Protein AF-A0AAU4R5B1-F1 (afdb_monomer_lite)

Secondary structure (DSSP, 8-state):
-PPPPEEEEE-TTS-EEEEE---GGGTSS-PPPTTT----SS-TT-EEEEETTEEEEEEEEEEEE----S-GGG-SS---EEEEEEEETTS-HHHHHHHHHHHHHHTT---SEEE--TTS--HHHHHHHHHHH-PEEE---PPP-SHHHHTT-S--------------PPPPP-

Sequence (174 aa):
MLLQNYTRTAARGGREVVARRTKTEEGGNGLPSGHLRIASAYDPDTRWSGKRDTFWNGFKLHVSESCTEAPEKERTAPNLITNVATTASTVPDTKALDGIHQQMQRRGLLPGEHYLDSGYPSADLIVKSRHAYGIALITPVLLDQSRQARESAGFKPTRSPSTGSTSRSPAPGV

Foldseek 3Di:
DWDWDWDWDQDDPRDIDIGTADDVVVVGPHDPDQCCDQTDPVDSLWTWDDDVPDTDTGKDKDWFWDDDPDDPVPDPDDIGTQDIDIGHNPDFQLRCVVVRLVVCVVVVNHDLEGEDEQRHDDPVCQVCCCVVRVYHYHYDDDDDPDPCVVVVPDDDDDDDDPPPDDDDDDDDDD

pLDDT: mean 81.68, std 19.57, range [32.34, 98.06]

Structure (mmCIF, N/CA/C/O backbone):
data_AF-A0AAU4R5B1-F1
#
_entry.id   AF-A0AAU4R5B1-F1
#
loop_
_atom_site.group_PDB
_atom_site.id
_atom_site.type_symbol
_atom_site.label_atom_id
_atom_site.label_alt_id
_atom_site.label_comp_id
_atom_site.label_asym_id
_atom_site.label_entity_id
_atom_site.label_seq_id
_atom_site.pdbx_PDB_ins_code
_atom_site.Cartn_x
_atom_site.Cartn_y
_atom_site.Cartn_z
_atom_site.occupancy
_atom_site.B_iso_or_equiv
_atom_site.auth_seq_id
_atom_site.auth_comp_id
_atom_site.auth_asym_id
_atom_site.auth_atom_id
_atom_site.pdbx_PDB_model_num
ATOM 1 N N . MET A 1 1 ? 24.045 -4.166 -4.163 1.00 53.91 1 MET A N 1
ATOM 2 C CA . MET A 1 1 ? 24.529 -3.670 -5.473 1.00 53.91 1 MET A CA 1
ATOM 3 C C . MET A 1 1 ? 23.322 -3.481 -6.384 1.00 53.91 1 MET A C 1
ATOM 5 O O . MET A 1 1 ? 22.550 -4.424 -6.490 1.00 53.91 1 MET A O 1
ATOM 9 N N . LEU A 1 2 ? 23.106 -2.296 -6.972 1.00 70.00 2 LEU A N 1
ATOM 10 C CA . LEU A 1 2 ? 22.025 -2.103 -7.955 1.00 70.00 2 LEU A CA 1
ATOM 11 C C . LEU A 1 2 ? 22.445 -2.639 -9.327 1.00 70.00 2 LEU A C 1
ATOM 13 O O . LEU A 1 2 ? 23.602 -2.495 -9.725 1.00 70.00 2 LEU A O 1
ATOM 17 N N . LEU A 1 3 ? 21.488 -3.207 -10.060 1.00 85.38 3 LEU A N 1
ATOM 18 C CA . LEU A 1 3 ? 21.692 -3.656 -11.436 1.00 85.38 3 LEU A CA 1
ATOM 19 C C . LEU A 1 3 ? 21.966 -2.490 -12.396 1.00 85.38 3 LEU A C 1
ATOM 21 O O . LEU A 1 3 ? 21.301 -1.449 -12.371 1.00 85.38 3 LEU A O 1
ATOM 25 N N . GLN A 1 4 ? 22.920 -2.700 -13.302 1.00 87.81 4 GLN A N 1
ATOM 26 C CA . GLN A 1 4 ? 23.154 -1.816 -14.440 1.00 87.81 4 GLN A CA 1
ATOM 27 C C . GLN A 1 4 ? 22.231 -2.215 -15.594 1.00 87.81 4 GLN A C 1
ATOM 29 O O . GLN A 1 4 ? 22.088 -3.392 -15.912 1.00 87.81 4 GLN A O 1
ATOM 34 N N . ASN A 1 5 ? 21.589 -1.229 -16.217 1.00 87.81 5 ASN A N 1
ATOM 35 C CA . ASN A 1 5 ? 20.667 -1.457 -17.326 1.00 87.81 5 ASN A CA 1
ATOM 36 C C . ASN A 1 5 ? 21.405 -1.251 -18.652 1.00 87.81 5 ASN A C 1
ATOM 38 O O . ASN A 1 5 ? 22.162 -0.292 -18.784 1.00 87.81 5 ASN A O 1
ATOM 42 N N . TYR A 1 6 ? 21.157 -2.115 -19.634 1.00 89.00 6 TYR A N 1
ATOM 43 C CA . TYR A 1 6 ? 21.780 -2.062 -20.959 1.00 89.00 6 TYR A CA 1
ATOM 44 C C . TYR A 1 6 ? 20.713 -2.082 -22.058 1.00 89.00 6 TYR A C 1
ATOM 46 O O . TYR A 1 6 ? 19.622 -2.617 -21.868 1.00 89.00 6 TYR A O 1
ATOM 54 N N . THR A 1 7 ? 21.016 -1.489 -23.210 1.00 87.69 7 THR A N 1
ATOM 55 C CA . THR A 1 7 ? 20.279 -1.707 -24.463 1.00 87.69 7 THR A CA 1
ATOM 56 C C . THR A 1 7 ? 21.102 -2.578 -25.393 1.00 87.69 7 THR A C 1
ATOM 58 O O . THR A 1 7 ? 22.314 -2.391 -25.493 1.00 87.69 7 THR A O 1
ATOM 61 N N . ARG A 1 8 ? 20.427 -3.479 -26.105 1.00 89.06 8 ARG A N 1
ATOM 62 C CA . ARG A 1 8 ? 21.004 -4.324 -27.149 1.00 89.06 8 ARG A CA 1
ATOM 63 C C . ARG A 1 8 ? 20.342 -3.958 -28.473 1.00 89.06 8 ARG A C 1
ATOM 65 O O . ARG A 1 8 ? 19.132 -4.124 -28.606 1.00 89.06 8 ARG A O 1
ATOM 72 N N . THR A 1 9 ? 21.118 -3.450 -29.424 1.00 87.25 9 THR A N 1
ATOM 73 C CA . THR A 1 9 ? 20.620 -3.040 -30.745 1.00 87.25 9 THR A CA 1
ATOM 74 C C . THR A 1 9 ? 21.354 -3.820 -31.828 1.00 87.25 9 THR A C 1
ATOM 76 O O . THR A 1 9 ? 22.583 -3.860 -31.834 1.00 87.25 9 THR A O 1
ATOM 79 N N . ALA A 1 10 ? 20.614 -4.425 -32.756 1.00 87.56 10 ALA A N 1
ATOM 80 C CA . ALA A 1 10 ? 21.188 -5.061 -33.938 1.00 87.56 10 ALA A CA 1
ATOM 81 C C . ALA A 1 10 ? 21.290 -4.035 -35.077 1.00 87.56 10 ALA A C 1
ATOM 83 O O . ALA A 1 10 ? 20.280 -3.490 -35.523 1.00 87.56 10 ALA A O 1
ATOM 84 N N . ALA A 1 11 ? 22.506 -3.746 -35.539 1.00 79.50 11 ALA A N 1
ATOM 85 C CA . ALA A 1 11 ? 22.732 -2.887 -36.695 1.00 79.50 11 ALA A CA 1
ATOM 86 C C . ALA A 1 11 ? 22.400 -3.624 -38.006 1.00 79.50 11 ALA A C 1
ATOM 88 O O . ALA A 1 11 ? 22.474 -4.855 -38.085 1.00 79.50 11 ALA A O 1
ATOM 89 N N . ARG A 1 12 ? 22.082 -2.866 -39.067 1.00 72.62 12 ARG A N 1
ATOM 90 C CA . ARG A 1 12 ? 21.946 -3.408 -40.430 1.00 72.62 12 ARG A CA 1
ATOM 91 C C . ARG A 1 12 ? 23.276 -4.072 -40.815 1.00 72.62 12 ARG A C 1
ATOM 93 O O . ARG A 1 12 ? 24.284 -3.384 -40.928 1.00 72.62 12 ARG A O 1
ATOM 100 N N . GLY A 1 13 ? 23.280 -5.400 -40.934 1.00 80.50 13 GLY A N 1
ATOM 101 C CA . GLY A 1 13 ? 24.488 -6.216 -41.134 1.00 80.50 13 GLY A CA 1
ATOM 102 C C . GLY A 1 13 ? 24.780 -7.230 -40.018 1.00 80.50 13 GLY A C 1
ATOM 103 O O . GLY A 1 13 ? 25.781 -7.927 -40.092 1.00 80.50 13 GLY A O 1
ATOM 104 N N . GLY A 1 14 ? 23.934 -7.325 -38.984 1.00 81.75 14 GLY A N 1
ATOM 105 C CA . GLY A 1 14 ? 24.045 -8.360 -37.944 1.00 81.75 14 GLY A CA 1
ATOM 106 C C . GLY A 1 14 ? 25.021 -8.032 -36.811 1.00 81.75 14 GLY A C 1
ATOM 107 O O . GLY A 1 14 ? 25.147 -8.812 -35.871 1.00 81.75 14 GLY A O 1
ATOM 108 N N . ARG A 1 15 ? 25.679 -6.864 -36.848 1.00 83.94 15 ARG A N 1
ATOM 109 C CA . ARG A 1 15 ? 26.522 -6.395 -35.742 1.00 83.94 15 ARG A CA 1
ATOM 110 C C . ARG A 1 15 ? 25.656 -6.008 -34.550 1.00 83.94 15 ARG A C 1
ATOM 112 O O . ARG A 1 15 ? 24.838 -5.092 -34.635 1.00 83.94 15 ARG A O 1
ATOM 119 N N . GLU A 1 16 ? 25.882 -6.672 -33.431 1.00 88.81 16 GLU A N 1
ATOM 120 C CA . GLU A 1 16 ? 25.247 -6.350 -32.164 1.00 88.81 16 GLU A CA 1
ATOM 121 C C . GLU A 1 16 ? 26.012 -5.239 -31.435 1.00 88.81 16 GLU A C 1
ATOM 123 O O . GLU A 1 16 ? 27.239 -5.273 -31.335 1.00 88.81 16 GLU A O 1
ATOM 128 N N . VAL A 1 17 ? 25.285 -4.250 -30.918 1.00 87.00 17 VAL A N 1
ATOM 129 C CA . VAL A 1 17 ? 25.829 -3.195 -30.060 1.00 87.00 17 VAL A CA 1
ATOM 130 C C . VAL A 1 17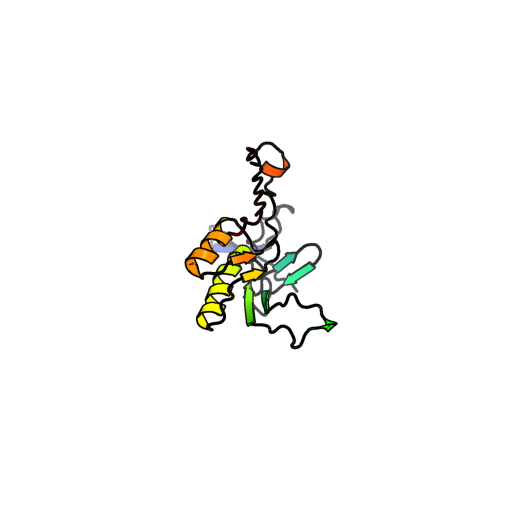 ? 25.136 -3.264 -28.705 1.00 87.00 17 VAL A C 1
ATOM 132 O O . VAL A 1 17 ? 23.921 -3.076 -28.610 1.00 87.00 17 VAL A O 1
ATOM 135 N N . VAL A 1 18 ? 25.921 -3.512 -27.656 1.00 89.94 18 VAL A N 1
ATOM 136 C CA . VAL A 1 18 ? 25.483 -3.469 -26.258 1.00 89.94 18 VAL A CA 1
ATOM 137 C C . VAL A 1 18 ? 25.991 -2.170 -25.645 1.00 89.94 18 VAL A C 1
ATOM 139 O O . VAL A 1 18 ? 27.193 -1.924 -25.607 1.00 89.94 18 VAL A O 1
ATOM 142 N N . ALA A 1 19 ? 25.076 -1.328 -25.173 1.00 88.00 19 ALA A N 1
ATOM 143 C CA . ALA A 1 19 ? 25.406 -0.037 -24.576 1.00 88.00 19 ALA A CA 1
ATOM 144 C C . ALA A 1 19 ? 24.747 0.104 -23.205 1.00 88.00 19 ALA A C 1
ATOM 146 O O . ALA A 1 19 ? 23.573 -0.235 -23.029 1.00 88.00 19 ALA A O 1
ATOM 147 N N . ARG A 1 20 ? 25.504 0.606 -22.224 1.00 89.94 20 ARG A N 1
ATOM 148 C CA . ARG A 1 20 ? 24.973 0.904 -20.890 1.00 89.94 20 ARG A CA 1
ATOM 149 C C . ARG A 1 20 ? 23.990 2.068 -20.981 1.00 89.94 20 ARG A C 1
ATOM 151 O O . ARG A 1 20 ? 24.269 3.070 -21.631 1.00 89.94 20 ARG A O 1
ATOM 158 N N . ARG A 1 21 ? 22.861 1.944 -20.286 1.00 89.50 21 ARG A N 1
ATOM 159 C CA . ARG A 1 21 ? 21.885 3.020 -20.116 1.00 89.50 21 ARG A CA 1
ATOM 160 C C . ARG A 1 21 ? 22.290 3.925 -18.959 1.00 89.50 21 ARG A C 1
ATOM 162 O O . ARG A 1 21 ? 22.611 3.439 -17.871 1.00 89.50 21 ARG A O 1
ATOM 169 N N . THR A 1 22 ? 22.215 5.229 -19.179 1.00 88.31 22 THR A N 1
ATOM 170 C CA . THR A 1 22 ? 22.422 6.276 -18.166 1.00 88.31 22 THR A CA 1
ATOM 171 C C . THR A 1 22 ? 21.226 7.222 -18.150 1.00 88.31 22 THR A C 1
ATOM 173 O O . THR A 1 22 ? 20.332 7.130 -18.999 1.00 88.31 22 THR A O 1
ATOM 176 N N . LYS A 1 23 ? 21.141 8.086 -17.135 1.00 85.19 23 LYS A N 1
ATOM 177 C CA . LYS A 1 23 ? 20.022 9.029 -17.028 1.00 85.19 23 LYS A CA 1
ATOM 178 C C . LYS A 1 23 ? 20.039 10.001 -18.205 1.00 85.19 23 LYS A C 1
ATOM 180 O O . LYS A 1 23 ? 21.102 10.383 -18.684 1.00 85.19 23 LYS A O 1
ATOM 185 N N . THR A 1 24 ? 18.862 10.449 -18.630 1.00 86.62 24 THR A N 1
ATOM 186 C CA . THR A 1 24 ? 18.742 11.456 -19.695 1.00 86.62 24 THR A CA 1
ATOM 187 C C . THR A 1 24 ? 19.435 12.769 -19.314 1.00 86.62 24 THR A C 1
ATOM 189 O O . THR A 1 24 ? 20.060 13.396 -20.158 1.00 86.62 24 THR A O 1
ATOM 192 N N . GLU A 1 25 ? 19.403 13.138 -18.030 1.00 86.69 25 GLU A N 1
ATOM 193 C CA . GLU A 1 25 ? 20.103 14.306 -17.459 1.00 86.69 25 GLU A CA 1
ATOM 194 C C . GLU A 1 25 ? 21.631 14.241 -17.633 1.00 86.69 25 GLU A C 1
ATOM 196 O O . GLU A 1 25 ? 22.292 15.270 -17.696 1.00 86.69 25 GLU A O 1
ATOM 201 N N . GLU A 1 26 ? 22.192 13.035 -17.751 1.00 86.19 26 GLU A N 1
ATOM 202 C CA . GLU A 1 26 ? 23.621 12.782 -17.975 1.00 86.19 26 GLU A CA 1
ATOM 203 C C . GLU A 1 26 ? 23.945 12.629 -19.479 1.00 86.19 26 GLU A C 1
ATOM 205 O O . GLU A 1 26 ? 24.993 12.099 -19.840 1.00 86.19 26 GLU A O 1
ATOM 210 N N . GLY A 1 27 ? 23.026 13.017 -20.375 1.00 83.69 27 GLY A N 1
ATOM 211 C CA . GLY A 1 27 ? 23.156 12.824 -21.827 1.00 83.69 27 GLY A CA 1
ATOM 212 C C . GLY A 1 27 ? 22.915 11.381 -22.294 1.00 83.69 27 GLY A C 1
ATOM 213 O O . GLY A 1 27 ? 23.233 11.032 -23.430 1.00 83.69 27 GLY A O 1
ATOM 214 N N . GLY A 1 28 ? 22.374 10.528 -21.420 1.00 83.75 28 GLY A N 1
ATOM 215 C CA . GLY A 1 28 ? 22.076 9.126 -21.700 1.00 83.75 28 GLY A CA 1
ATOM 216 C C . GLY A 1 28 ? 20.777 8.887 -22.467 1.00 83.75 28 GLY A C 1
ATOM 217 O O . GLY A 1 28 ? 19.933 9.763 -22.630 1.00 83.75 28 GLY A O 1
ATOM 218 N N . ASN A 1 29 ? 20.548 7.631 -22.852 1.00 85.12 29 ASN A N 1
ATOM 219 C CA . ASN A 1 29 ? 19.305 7.166 -23.485 1.00 85.12 29 ASN A CA 1
ATOM 220 C C . ASN A 1 29 ? 18.161 6.877 -22.482 1.00 85.12 29 ASN A C 1
ATOM 222 O O . ASN A 1 29 ? 17.195 6.181 -22.811 1.00 85.12 29 ASN A O 1
ATOM 226 N N . GLY A 1 30 ? 18.276 7.381 -21.251 1.00 88.62 30 GLY A N 1
ATOM 227 C CA . GLY A 1 30 ? 17.301 7.229 -20.175 1.00 88.62 30 GLY A CA 1
ATOM 228 C C . GLY A 1 30 ? 17.294 5.839 -19.535 1.00 88.62 30 GLY A C 1
ATOM 229 O O . GLY A 1 30 ? 17.689 4.841 -20.137 1.00 88.62 30 GLY A O 1
ATOM 230 N N . LEU A 1 31 ? 16.793 5.746 -18.304 1.00 87.56 31 LEU A N 1
ATOM 231 C CA . LEU A 1 31 ? 16.566 4.472 -17.610 1.00 87.56 31 LEU A CA 1
ATOM 232 C C . LEU A 1 31 ? 15.098 4.038 -17.764 1.00 87.56 31 LEU A C 1
ATOM 234 O O . LEU A 1 31 ? 14.234 4.907 -17.891 1.00 87.56 31 LEU A O 1
ATOM 238 N N . PRO A 1 32 ? 14.784 2.726 -17.720 1.00 87.88 32 PRO A N 1
ATOM 239 C CA . PRO A 1 32 ? 13.399 2.273 -17.647 1.00 87.88 32 PRO A CA 1
ATOM 240 C C . PRO A 1 32 ? 12.675 2.894 -16.448 1.00 87.88 32 PRO A C 1
ATOM 242 O O . PRO A 1 32 ? 13.298 3.197 -15.422 1.00 87.88 32 PRO A O 1
ATOM 245 N N . SER A 1 33 ? 11.357 3.054 -16.569 1.00 88.50 33 SER A N 1
ATOM 246 C CA . SER A 1 33 ? 10.514 3.526 -15.471 1.00 88.50 33 SER A CA 1
ATOM 247 C C . SER A 1 33 ? 10.701 2.641 -14.234 1.00 88.50 33 SER A C 1
ATOM 249 O O . SER A 1 33 ? 10.886 1.428 -14.338 1.00 88.50 33 SER A O 1
ATOM 251 N N . GLY A 1 34 ? 10.641 3.239 -13.041 1.00 87.81 34 GLY A N 1
ATOM 252 C CA . GLY A 1 34 ? 10.958 2.533 -11.795 1.00 87.81 34 GLY A CA 1
ATOM 253 C C . GLY A 1 34 ? 10.143 1.254 -11.569 1.00 87.81 34 GLY A C 1
ATOM 254 O O . GLY A 1 34 ? 10.673 0.304 -11.011 1.00 87.81 34 GLY A O 1
ATOM 255 N N . HIS A 1 35 ? 8.894 1.196 -12.047 1.00 87.75 35 HIS A N 1
ATOM 256 C CA . HIS A 1 35 ? 8.028 0.019 -11.910 1.00 87.75 35 HIS A CA 1
ATOM 257 C C . HIS A 1 35 ? 8.392 -1.140 -12.858 1.00 87.75 35 HIS A C 1
ATOM 259 O O . HIS A 1 35 ? 8.090 -2.286 -12.533 1.00 87.75 35 HIS A O 1
ATOM 265 N N . LEU A 1 36 ? 9.059 -0.859 -13.984 1.00 88.75 36 LEU A N 1
ATOM 266 C CA . LEU A 1 36 ? 9.555 -1.867 -14.936 1.00 88.75 36 LEU A CA 1
ATOM 267 C C . LEU A 1 36 ? 11.028 -2.220 -14.706 1.00 88.75 36 LEU A C 1
ATOM 269 O O . LEU A 1 36 ? 11.516 -3.237 -15.191 1.00 88.75 36 LEU A O 1
ATOM 273 N N . ARG A 1 37 ? 11.765 -1.355 -14.006 1.00 89.62 37 ARG A N 1
ATOM 274 C CA . ARG A 1 37 ? 13.206 -1.495 -13.836 1.00 89.62 37 ARG A CA 1
ATOM 275 C C . ARG A 1 37 ? 13.533 -2.543 -12.774 1.00 89.62 37 ARG A C 1
ATOM 277 O O . ARG A 1 37 ? 13.379 -2.285 -11.581 1.00 89.62 37 ARG A O 1
ATOM 284 N N . ILE A 1 38 ? 14.075 -3.678 -13.211 1.00 89.75 38 ILE A N 1
ATOM 285 C CA . ILE A 1 38 ? 14.662 -4.682 -12.317 1.00 89.75 38 ILE A CA 1
ATOM 286 C C . ILE A 1 38 ? 15.877 -4.061 -11.616 1.00 89.75 38 ILE A C 1
ATOM 288 O O . ILE A 1 38 ? 16.766 -3.499 -12.261 1.00 89.75 38 ILE A O 1
ATOM 292 N N . ALA A 1 39 ? 15.889 -4.125 -10.285 1.00 88.38 39 ALA A N 1
ATOM 293 C CA . ALA A 1 39 ? 16.887 -3.451 -9.453 1.00 88.38 39 ALA A CA 1
ATOM 294 C C . ALA A 1 39 ? 17.787 -4.414 -8.656 1.00 88.38 39 ALA A C 1
ATOM 296 O O . ALA A 1 39 ? 18.888 -4.014 -8.271 1.00 88.38 39 ALA A O 1
ATOM 297 N N . SER A 1 40 ? 17.366 -5.671 -8.468 1.00 89.69 40 SER A N 1
ATOM 298 C CA . SER A 1 40 ? 18.130 -6.732 -7.800 1.00 89.69 40 SER A CA 1
ATOM 299 C C . SER A 1 40 ? 18.282 -7.957 -8.694 1.00 89.69 40 SER A C 1
ATOM 301 O O . SER A 1 40 ? 17.332 -8.359 -9.357 1.00 89.69 40 SER A O 1
ATOM 303 N N . ALA A 1 41 ? 19.467 -8.571 -8.667 1.00 89.75 41 ALA A N 1
ATOM 304 C CA . ALA A 1 41 ? 19.708 -9.874 -9.289 1.00 89.75 41 ALA A CA 1
ATOM 305 C C . ALA A 1 41 ? 19.108 -11.040 -8.480 1.00 89.75 41 ALA A C 1
ATOM 307 O O . ALA A 1 41 ? 18.897 -12.113 -9.029 1.00 89.75 41 ALA A O 1
ATOM 308 N N . TYR A 1 42 ? 18.868 -10.836 -7.180 1.00 89.81 42 TYR A N 1
ATOM 309 C CA . TYR A 1 42 ? 18.436 -11.890 -6.254 1.00 89.81 42 TYR A CA 1
ATOM 310 C C . TYR A 1 42 ? 16.919 -11.999 -6.135 1.00 89.81 42 TYR A C 1
ATOM 312 O O . TYR A 1 42 ? 16.398 -13.076 -5.881 1.00 89.81 42 TYR A O 1
ATOM 320 N N . ASP A 1 43 ? 16.225 -10.877 -6.307 1.00 91.56 43 ASP A N 1
ATOM 321 C CA . ASP A 1 43 ? 14.770 -10.814 -6.252 1.00 91.56 43 ASP A CA 1
ATOM 322 C C . ASP A 1 43 ? 14.286 -9.872 -7.367 1.00 91.56 43 ASP A C 1
ATOM 324 O O . ASP A 1 43 ? 14.354 -8.639 -7.215 1.00 91.56 43 ASP A O 1
ATOM 328 N N . PRO A 1 44 ? 13.840 -10.437 -8.507 1.00 90.94 44 PRO A N 1
ATOM 329 C CA . PRO A 1 44 ? 13.427 -9.666 -9.667 1.00 90.94 44 PRO A CA 1
ATOM 330 C C . PRO A 1 44 ? 12.112 -8.912 -9.451 1.00 90.94 44 PRO A C 1
ATOM 332 O O . PRO A 1 44 ? 11.757 -8.113 -10.318 1.00 90.94 44 PRO A O 1
ATOM 335 N N . ASP A 1 45 ? 11.421 -9.091 -8.322 1.00 91.81 45 ASP A N 1
ATOM 336 C CA . ASP A 1 45 ? 10.186 -8.378 -7.981 1.00 91.81 45 ASP A CA 1
ATOM 337 C C . ASP A 1 45 ? 10.446 -7.117 -7.145 1.00 91.81 45 ASP A C 1
ATOM 339 O O . ASP A 1 45 ? 9.626 -6.194 -7.137 1.00 91.81 45 ASP A O 1
ATOM 343 N N . THR A 1 46 ? 11.630 -6.992 -6.531 1.00 93.38 46 THR A N 1
ATOM 344 C CA . THR A 1 46 ? 12.018 -5.763 -5.816 1.00 93.38 46 THR A CA 1
ATOM 345 C C . THR A 1 46 ? 12.119 -4.558 -6.745 1.00 93.38 46 THR A C 1
ATOM 347 O O . THR A 1 46 ? 12.620 -4.634 -7.875 1.00 93.38 46 THR A O 1
ATOM 350 N N . ARG A 1 47 ? 11.658 -3.401 -6.265 1.00 92.94 47 ARG A N 1
ATOM 351 C CA . ARG A 1 47 ? 11.766 -2.133 -6.993 1.00 92.94 47 ARG A CA 1
ATOM 352 C C . ARG A 1 47 ? 12.512 -1.103 -6.156 1.00 92.94 47 ARG A C 1
ATOM 354 O O . ARG A 1 47 ? 12.372 -1.052 -4.930 1.00 92.94 47 ARG A O 1
ATOM 361 N N . TRP A 1 48 ? 13.286 -0.259 -6.836 1.00 91.06 48 TRP A N 1
ATOM 362 C CA . TRP A 1 48 ? 13.936 0.891 -6.213 1.00 91.06 48 TRP A CA 1
ATOM 363 C C . TRP A 1 48 ? 12.913 1.997 -5.963 1.00 91.06 48 TRP A C 1
ATOM 365 O O . TRP A 1 48 ? 12.232 2.422 -6.899 1.00 91.06 48 TRP A O 1
ATOM 375 N N . SER A 1 49 ? 12.845 2.488 -4.731 1.00 91.88 49 SER A N 1
ATOM 376 C CA . SER A 1 49 ? 11.965 3.587 -4.342 1.00 91.88 49 SER A CA 1
ATOM 377 C C . SER A 1 49 ? 12.646 4.495 -3.321 1.00 91.88 49 SER A C 1
ATOM 379 O O . SER A 1 49 ? 13.680 4.155 -2.740 1.00 91.88 49 SER A O 1
ATOM 381 N N . GLY A 1 50 ? 12.082 5.685 -3.145 1.00 90.25 50 GLY A N 1
ATOM 382 C CA . GLY A 1 50 ? 12.553 6.671 -2.187 1.00 90.25 50 GLY A C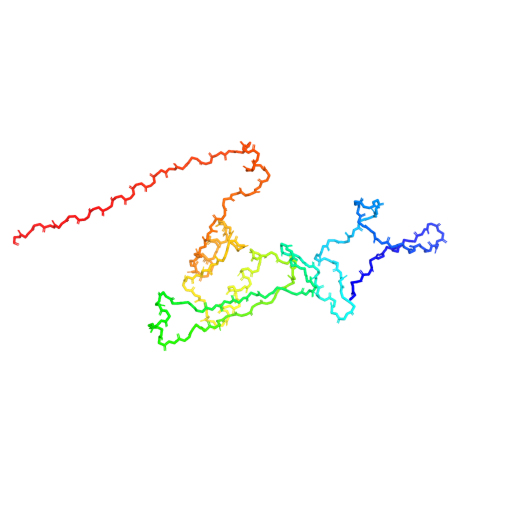A 1
ATOM 383 C C . GLY A 1 50 ? 11.395 7.481 -1.620 1.00 90.25 50 GLY A C 1
ATOM 384 O O . GLY A 1 50 ? 10.406 7.744 -2.305 1.00 90.25 50 GLY A O 1
ATOM 385 N N . LYS A 1 51 ? 11.517 7.874 -0.355 1.00 84.38 51 LYS A N 1
ATOM 386 C CA . LYS A 1 51 ? 10.575 8.733 0.364 1.00 84.38 51 LYS A CA 1
ATOM 387 C C . LYS A 1 51 ? 11.396 9.656 1.254 1.00 84.38 51 LYS A C 1
ATOM 389 O O . LYS A 1 51 ? 12.013 9.194 2.212 1.00 84.38 51 LYS A O 1
ATOM 394 N N . ARG A 1 52 ? 11.377 10.957 0.940 1.00 87.19 52 ARG A N 1
ATOM 395 C CA . ARG A 1 52 ? 12.268 11.956 1.560 1.00 87.19 52 ARG A CA 1
ATOM 396 C C . ARG A 1 52 ? 13.727 11.494 1.407 1.00 87.19 52 ARG A C 1
ATOM 398 O O . ARG A 1 52 ? 14.110 11.135 0.298 1.00 87.19 52 ARG A O 1
ATOM 405 N N . ASP A 1 53 ? 14.479 11.418 2.499 1.00 93.00 53 ASP A N 1
ATOM 406 C CA . ASP A 1 53 ? 15.894 11.021 2.498 1.00 93.00 53 ASP A CA 1
ATOM 407 C C . ASP A 1 53 ? 16.100 9.503 2.638 1.00 93.00 53 ASP A C 1
ATOM 409 O O . ASP A 1 53 ? 17.225 9.016 2.718 1.00 93.00 53 ASP A O 1
ATOM 413 N N . THR A 1 54 ? 15.012 8.729 2.685 1.00 89.44 54 THR A N 1
ATOM 414 C CA . THR A 1 54 ? 15.067 7.268 2.782 1.00 89.44 54 THR A CA 1
ATOM 415 C C . THR A 1 54 ? 14.927 6.642 1.405 1.00 89.44 54 THR A C 1
ATOM 417 O O . THR A 1 54 ? 13.957 6.900 0.694 1.00 89.44 54 THR A O 1
ATOM 420 N N . PHE A 1 55 ? 15.857 5.756 1.059 1.00 90.62 55 PHE A N 1
ATOM 421 C CA . PHE A 1 55 ? 15.853 5.000 -0.189 1.00 90.62 55 PHE A CA 1
ATOM 422 C C . PHE A 1 55 ? 15.950 3.513 0.107 1.00 90.62 55 PHE A C 1
ATOM 424 O O . PHE A 1 55 ? 16.663 3.100 1.020 1.00 90.62 55 PHE A O 1
ATOM 431 N N . TRP A 1 56 ? 15.245 2.702 -0.673 1.00 93.50 56 TRP A N 1
ATOM 432 C CA . TRP A 1 56 ? 15.273 1.258 -0.506 1.00 93.50 56 TRP A CA 1
ATOM 433 C C . TRP A 1 56 ? 15.066 0.538 -1.834 1.00 93.50 56 TRP A C 1
ATOM 435 O O . TRP A 1 56 ? 14.447 1.053 -2.768 1.00 93.50 56 TRP A O 1
ATOM 445 N N . ASN A 1 57 ? 15.579 -0.688 -1.901 1.00 93.12 57 ASN A N 1
ATOM 446 C CA . ASN A 1 57 ? 15.199 -1.647 -2.922 1.00 93.12 57 ASN A CA 1
ATOM 447 C C . ASN A 1 57 ? 14.336 -2.727 -2.277 1.00 93.12 57 ASN A C 1
ATOM 449 O O . ASN A 1 57 ? 14.831 -3.468 -1.432 1.00 93.12 57 ASN A O 1
ATOM 453 N N . GLY A 1 58 ? 13.066 -2.813 -2.650 1.00 94.62 58 GLY A N 1
ATOM 454 C CA . GLY A 1 58 ? 12.170 -3.771 -2.019 1.00 94.62 58 GLY A CA 1
ATOM 455 C C . GLY A 1 58 ? 10.705 -3.498 -2.297 1.00 94.62 58 GLY A C 1
ATOM 456 O O . GLY A 1 58 ? 10.323 -3.124 -3.409 1.00 94.62 58 GLY A O 1
ATOM 457 N N . PHE A 1 59 ? 9.909 -3.674 -1.249 1.00 95.00 59 PHE A N 1
ATOM 458 C CA . PHE A 1 59 ? 8.456 -3.573 -1.249 1.00 95.00 59 PHE A CA 1
ATOM 459 C C . PHE A 1 59 ? 7.989 -2.443 -0.326 1.00 95.00 59 PHE A C 1
ATOM 461 O O . PHE A 1 59 ? 8.789 -1.808 0.366 1.00 95.00 59 PHE A O 1
ATOM 468 N N . LYS A 1 60 ? 6.689 -2.173 -0.337 1.00 94.50 60 LYS A N 1
ATOM 469 C CA . LYS A 1 60 ? 5.997 -1.382 0.678 1.00 94.50 60 LYS A CA 1
ATOM 470 C C . LYS A 1 60 ? 5.112 -2.305 1.498 1.00 94.50 60 LYS A C 1
ATOM 472 O O . LYS A 1 60 ? 4.422 -3.159 0.943 1.00 94.50 60 LYS A O 1
ATOM 477 N N . LEU A 1 61 ? 5.138 -2.101 2.808 1.00 95.19 61 LEU A N 1
ATOM 478 C CA . LEU A 1 61 ? 4.259 -2.770 3.750 1.00 95.19 61 LEU A CA 1
ATOM 479 C C . LEU A 1 61 ? 3.148 -1.804 4.156 1.00 95.19 61 LEU A C 1
ATOM 481 O O . LEU A 1 61 ? 3.426 -0.683 4.576 1.00 95.19 61 LEU A O 1
ATOM 485 N N . HIS A 1 62 ? 1.907 -2.257 4.052 1.00 95.88 62 HIS A N 1
ATOM 486 C CA . HIS A 1 62 ? 0.728 -1.553 4.528 1.00 95.88 62 HIS A CA 1
ATOM 487 C C . HIS A 1 62 ? 0.154 -2.356 5.695 1.00 95.88 62 HIS A C 1
ATOM 489 O O . HIS A 1 62 ? -0.281 -3.496 5.514 1.00 95.88 62 HIS A O 1
ATOM 495 N N . VAL A 1 63 ? 0.200 -1.777 6.892 1.00 96.94 63 VAL A N 1
ATOM 496 C CA . VAL A 1 63 ? -0.303 -2.400 8.120 1.00 96.94 63 VAL A CA 1
ATOM 497 C C . VAL A 1 63 ? -1.579 -1.685 8.528 1.00 96.94 63 VAL A C 1
ATOM 499 O O . VAL A 1 63 ? -1.616 -0.457 8.565 1.00 96.94 63 VAL A O 1
ATOM 502 N N . SER A 1 64 ? -2.609 -2.460 8.842 1.00 96.50 64 SER A N 1
ATOM 503 C CA . SER A 1 64 ? -3.832 -1.959 9.456 1.00 96.50 64 SER A CA 1
ATOM 504 C C . SER A 1 64 ? -4.003 -2.605 10.817 1.00 96.50 64 SER A C 1
ATOM 506 O O . SER A 1 64 ? -3.860 -3.822 10.955 1.00 96.50 64 SER A O 1
ATOM 508 N N . GLU A 1 65 ? -4.335 -1.789 11.807 1.00 96.75 65 GLU A N 1
ATOM 509 C CA . GLU A 1 65 ? -4.594 -2.216 13.174 1.00 96.75 65 GLU A CA 1
ATOM 510 C C . GLU A 1 65 ? -5.935 -1.679 13.669 1.00 96.75 65 GLU A C 1
ATOM 512 O O . GLU A 1 65 ? -6.465 -0.704 13.135 1.00 96.75 65 GLU A O 1
ATOM 517 N N . SER A 1 66 ? -6.497 -2.319 14.691 1.00 94.56 66 SER A N 1
ATOM 518 C CA . SER A 1 66 ? -7.563 -1.709 15.479 1.00 94.56 66 SER A CA 1
ATOM 519 C C . SER A 1 66 ? -7.017 -0.488 16.214 1.00 94.56 66 SER A C 1
ATOM 521 O O . SER A 1 66 ? -5.875 -0.505 16.664 1.00 94.56 66 SER A O 1
ATOM 523 N N . CYS A 1 67 ? -7.846 0.523 16.437 1.00 91.38 67 CYS A N 1
ATOM 524 C CA . CYS A 1 67 ? -7.514 1.656 17.292 1.00 91.38 67 CYS A CA 1
ATOM 525 C C . CYS A 1 67 ? -8.589 1.852 18.364 1.00 91.38 67 CYS A C 1
ATOM 527 O O . CYS A 1 67 ? -9.733 1.436 18.199 1.00 91.38 67 CYS A O 1
ATOM 529 N N . THR A 1 68 ? -8.207 2.485 19.468 1.00 88.62 68 THR A N 1
ATOM 530 C CA . THR A 1 68 ? -9.120 2.901 20.536 1.00 88.62 68 THR A CA 1
ATOM 531 C C . THR A 1 68 ? -8.830 4.347 20.895 1.00 88.62 68 THR A C 1
ATOM 533 O O . THR A 1 68 ? -7.668 4.761 20.881 1.00 88.62 68 THR A O 1
ATOM 536 N N . GLU A 1 69 ? -9.885 5.091 21.212 1.00 86.62 69 GLU A N 1
ATOM 537 C CA . GLU A 1 69 ? -9.804 6.466 21.706 1.00 86.62 69 GLU A CA 1
ATOM 538 C C . GLU A 1 69 ? -9.398 6.528 23.187 1.00 86.62 69 GLU A C 1
ATOM 540 O O . GLU A 1 69 ? -9.026 7.593 23.679 1.00 86.62 69 GLU A O 1
ATOM 545 N N . ALA A 1 70 ? -9.440 5.395 23.902 1.00 87.94 70 ALA A N 1
ATOM 546 C CA . ALA A 1 70 ? -9.077 5.334 25.312 1.00 87.94 70 ALA A CA 1
ATOM 547 C C . ALA A 1 70 ? -7.598 5.722 25.525 1.00 87.94 70 ALA A C 1
ATOM 549 O O . ALA A 1 70 ? -6.721 5.196 24.821 1.00 87.94 70 ALA A O 1
ATOM 550 N N . PRO A 1 71 ? -7.296 6.581 26.520 1.00 89.94 71 PRO A N 1
ATOM 551 C CA . PRO A 1 71 ? -5.927 6.880 26.919 1.00 89.94 71 PRO A CA 1
ATOM 552 C C . PRO A 1 71 ? -5.149 5.607 27.257 1.00 89.94 71 PRO A C 1
ATOM 554 O O . PRO A 1 71 ? -5.711 4.646 27.775 1.00 89.94 71 PRO A O 1
ATOM 557 N N . GLU A 1 72 ? -3.832 5.612 27.039 1.00 87.88 72 GLU A N 1
ATOM 558 C CA . GLU A 1 72 ? -2.983 4.426 27.232 1.00 87.88 72 GLU A CA 1
ATOM 559 C C . GLU A 1 72 ? -3.136 3.782 28.619 1.00 87.88 72 GLU A C 1
ATOM 561 O O . GLU A 1 72 ? -3.202 2.562 28.730 1.00 87.88 72 GLU A O 1
ATOM 566 N N . LYS A 1 73 ? -3.281 4.603 29.666 1.00 90.69 73 LYS A N 1
ATOM 567 C CA . LYS A 1 73 ? -3.460 4.153 31.056 1.00 90.69 73 LYS A CA 1
ATOM 568 C C . LYS A 1 73 ? -4.787 3.431 31.316 1.00 90.69 73 LYS A C 1
ATOM 570 O O . LYS A 1 73 ? -4.893 2.713 32.303 1.00 90.69 73 LYS A O 1
ATOM 575 N N . GLU A 1 74 ? -5.785 3.643 30.464 1.00 91.94 74 GLU A N 1
ATOM 576 C CA . GLU A 1 74 ? -7.141 3.093 30.586 1.00 91.94 74 GLU A CA 1
ATOM 577 C C . GLU A 1 74 ? -7.387 1.947 29.594 1.00 91.94 74 GLU A C 1
ATOM 579 O O . GLU A 1 74 ? -8.466 1.352 29.565 1.00 91.94 74 GLU A O 1
ATOM 584 N N . ARG A 1 75 ? -6.388 1.608 28.769 1.00 88.81 75 ARG A N 1
ATOM 585 C CA . ARG A 1 75 ? -6.494 0.510 27.812 1.00 88.81 75 ARG A CA 1
ATOM 586 C C . ARG A 1 75 ? -6.573 -0.829 28.535 1.00 88.81 75 ARG A C 1
ATOM 588 O O . ARG A 1 75 ? -5.657 -1.232 29.244 1.00 88.81 75 ARG A O 1
ATOM 595 N N . THR A 1 76 ? -7.649 -1.560 28.270 1.00 89.94 76 THR A N 1
ATOM 596 C CA . THR A 1 76 ? -7.867 -2.923 28.775 1.00 89.94 76 THR A CA 1
ATOM 597 C C . THR A 1 76 ? -7.304 -4.005 27.850 1.00 89.94 76 THR A C 1
ATOM 599 O O . THR A 1 76 ? -7.200 -5.160 28.254 1.00 89.94 76 THR A O 1
ATOM 602 N N . ALA A 1 77 ? -6.921 -3.645 26.619 1.00 89.50 77 ALA A N 1
ATOM 603 C CA . ALA A 1 77 ? -6.335 -4.540 25.625 1.00 89.50 77 ALA A CA 1
ATOM 604 C C . ALA A 1 77 ? -5.404 -3.776 24.658 1.00 89.50 77 ALA A C 1
ATOM 606 O O . ALA A 1 77 ? -5.580 -2.567 24.463 1.00 89.50 77 ALA A O 1
ATOM 607 N N . PRO A 1 78 ? -4.420 -4.454 24.036 1.00 90.50 78 PRO A N 1
ATOM 608 C CA . PRO A 1 78 ? -3.597 -3.859 22.987 1.00 90.50 78 PRO A CA 1
ATOM 609 C C . PRO A 1 78 ? -4.384 -3.669 21.682 1.00 90.50 78 PRO A C 1
ATOM 611 O O . PRO A 1 78 ? -5.376 -4.352 21.425 1.00 90.50 78 PRO A O 1
ATOM 614 N N . ASN A 1 79 ? -3.880 -2.787 20.814 1.00 92.38 79 ASN A N 1
ATOM 615 C CA . ASN A 1 79 ? -4.299 -2.752 19.415 1.00 92.38 79 ASN A CA 1
ATOM 616 C C . ASN A 1 79 ? -3.895 -4.065 18.721 1.00 92.38 79 ASN A C 1
ATOM 618 O O . ASN A 1 79 ? -2.807 -4.594 18.956 1.00 92.38 79 ASN A O 1
ATOM 622 N N . LEU A 1 80 ? -4.757 -4.581 17.847 1.00 94.56 80 LEU A N 1
ATOM 623 C CA . LEU A 1 80 ? -4.511 -5.791 17.071 1.00 94.56 80 LEU A CA 1
ATOM 624 C C . LEU A 1 80 ? -4.269 -5.438 15.610 1.00 94.56 80 LEU A C 1
ATOM 626 O O . LEU A 1 80 ? -5.080 -4.747 14.999 1.00 94.56 80 LEU A O 1
ATOM 630 N N . ILE A 1 81 ? -3.203 -5.980 15.021 1.00 96.81 81 ILE A N 1
ATOM 631 C CA . ILE A 1 81 ? -2.991 -5.911 13.572 1.00 96.81 81 ILE A CA 1
ATOM 632 C C . ILE A 1 81 ? -4.059 -6.770 12.891 1.00 96.81 81 ILE A C 1
ATOM 634 O O . ILE A 1 81 ? -4.068 -7.996 13.005 1.00 96.81 81 ILE A O 1
ATOM 638 N N . THR A 1 82 ? -4.960 -6.123 12.161 1.00 96.69 82 THR A N 1
ATOM 639 C CA . THR A 1 82 ? -6.059 -6.782 11.455 1.00 96.69 82 THR A CA 1
ATOM 640 C C . THR A 1 82 ? -5.668 -7.152 10.034 1.00 96.69 82 THR A C 1
ATOM 642 O O . THR A 1 82 ? -6.168 -8.150 9.515 1.00 96.69 82 THR A O 1
ATOM 645 N N . ASN A 1 83 ? -4.742 -6.422 9.401 1.00 97.88 83 ASN A N 1
ATOM 646 C CA . ASN A 1 83 ? -4.277 -6.725 8.050 1.00 97.88 83 ASN A CA 1
ATOM 647 C C . ASN A 1 83 ? -2.821 -6.327 7.800 1.00 97.88 83 ASN A C 1
ATOM 649 O O . ASN A 1 83 ? -2.344 -5.306 8.286 1.00 97.88 83 ASN A O 1
ATOM 653 N N . VAL A 1 84 ? -2.157 -7.118 6.957 1.00 97.56 84 VAL A N 1
ATOM 654 C CA . VAL A 1 84 ? -0.838 -6.820 6.405 1.00 97.56 84 VAL A CA 1
ATOM 655 C C . VAL A 1 84 ? -0.901 -7.057 4.900 1.00 97.56 84 VAL A C 1
ATOM 657 O O . VAL A 1 84 ? -1.215 -8.166 4.457 1.00 97.56 84 VAL A O 1
ATOM 660 N N . ALA A 1 85 ? -0.620 -6.014 4.121 1.00 96.94 85 ALA A N 1
ATOM 661 C CA . ALA A 1 85 ? -0.541 -6.083 2.668 1.00 96.94 85 ALA A CA 1
ATOM 662 C C . ALA A 1 85 ? 0.837 -5.627 2.187 1.00 96.94 85 ALA A C 1
ATOM 664 O O . ALA A 1 85 ? 1.352 -4.599 2.628 1.00 96.94 85 ALA A O 1
ATOM 665 N N . THR A 1 86 ? 1.410 -6.368 1.244 1.00 96.31 86 THR A N 1
ATOM 666 C CA . THR A 1 86 ? 2.708 -6.054 0.641 1.00 96.31 86 THR A CA 1
ATOM 667 C C . THR A 1 86 ? 2.503 -5.677 -0.819 1.00 96.31 86 THR A C 1
ATOM 669 O O . THR A 1 86 ? 1.844 -6.402 -1.561 1.00 96.31 86 THR A O 1
ATOM 672 N N . THR A 1 87 ? 3.067 -4.549 -1.244 1.00 95.69 87 THR A N 1
ATOM 673 C CA . THR A 1 87 ? 3.013 -4.081 -2.636 1.00 95.69 87 THR A CA 1
ATOM 674 C C . THR A 1 87 ? 4.415 -3.788 -3.160 1.00 95.69 87 THR A C 1
ATOM 676 O O . THR A 1 87 ? 5.351 -3.574 -2.386 1.00 95.69 87 THR A O 1
ATOM 679 N N . ALA A 1 88 ? 4.599 -3.768 -4.483 1.00 94.62 88 ALA A N 1
ATOM 680 C CA . ALA A 1 88 ? 5.847 -3.263 -5.053 1.00 94.62 88 ALA A CA 1
ATOM 681 C C . ALA A 1 88 ? 6.090 -1.823 -4.570 1.00 94.62 88 ALA A C 1
ATOM 683 O O . ALA A 1 88 ? 5.162 -1.019 -4.495 1.00 94.62 88 ALA A O 1
ATOM 684 N N . SER A 1 89 ? 7.339 -1.467 -4.261 1.00 93.81 89 SER A N 1
ATOM 685 C CA . SER A 1 89 ? 7.657 -0.176 -3.624 1.00 93.81 89 SER A CA 1
ATOM 686 C C . SER A 1 89 ? 7.312 1.064 -4.463 1.00 93.81 89 SER A C 1
ATOM 688 O O . SER A 1 89 ? 7.296 2.188 -3.951 1.00 93.81 89 SER A O 1
ATOM 690 N N . THR A 1 90 ? 7.036 0.861 -5.750 1.00 93.44 90 THR A N 1
ATOM 691 C CA . THR A 1 90 ? 6.619 1.870 -6.726 1.00 93.44 90 THR A CA 1
ATOM 692 C C . THR A 1 90 ? 5.108 2.080 -6.779 1.00 93.44 90 THR A C 1
ATOM 694 O O . THR A 1 90 ? 4.665 3.029 -7.423 1.00 93.44 90 THR A O 1
ATOM 697 N N . VAL A 1 91 ? 4.311 1.229 -6.123 1.00 93.62 91 VAL A N 1
ATOM 698 C CA . VAL A 1 91 ? 2.854 1.382 -6.051 1.00 93.62 91 VAL A CA 1
ATOM 699 C C . VAL A 1 91 ? 2.523 2.561 -5.124 1.00 93.62 91 VAL A C 1
ATOM 701 O O . VAL A 1 91 ? 2.991 2.593 -3.980 1.00 93.62 91 VAL A O 1
ATOM 704 N N . PRO A 1 92 ? 1.760 3.567 -5.590 1.00 90.94 92 PRO A N 1
ATOM 705 C CA . PRO A 1 92 ? 1.264 4.638 -4.730 1.00 90.94 92 PRO A CA 1
ATOM 706 C C . PRO A 1 92 ? 0.250 4.115 -3.709 1.00 90.94 92 PRO A C 1
ATOM 708 O O . PRO A 1 92 ? -0.535 3.220 -4.019 1.00 90.94 92 PRO A O 1
ATOM 711 N N . ASP A 1 93 ? 0.210 4.721 -2.525 1.00 91.00 93 ASP A N 1
ATOM 712 C CA . ASP A 1 93 ? -0.622 4.241 -1.413 1.00 91.00 93 ASP A CA 1
ATOM 713 C C . ASP A 1 93 ? -2.127 4.322 -1.768 1.00 91.00 93 ASP A C 1
ATOM 715 O O . ASP A 1 93 ? -2.882 3.380 -1.523 1.00 91.00 93 ASP A O 1
ATOM 719 N N . THR A 1 94 ? -2.531 5.356 -2.520 1.00 91.50 94 THR A N 1
ATOM 720 C CA . THR A 1 94 ? -3.870 5.490 -3.137 1.00 91.50 94 THR A CA 1
ATOM 721 C C . THR A 1 94 ? -4.285 4.281 -3.987 1.00 91.50 94 THR A C 1
ATOM 723 O O . THR A 1 94 ? -5.461 3.928 -4.041 1.00 91.50 94 THR A O 1
ATOM 726 N N . LYS A 1 95 ? -3.337 3.626 -4.670 1.00 93.00 95 LYS A N 1
ATOM 727 C CA . LYS A 1 95 ? -3.599 2.450 -5.516 1.00 93.00 95 LYS A CA 1
ATOM 728 C C . LYS A 1 95 ? -3.595 1.144 -4.726 1.00 93.00 95 LYS A C 1
ATOM 730 O O . LYS A 1 95 ? -4.209 0.182 -5.174 1.00 93.00 95 LYS A O 1
ATOM 735 N N . ALA A 1 96 ? -2.941 1.109 -3.567 1.00 94.62 96 ALA A N 1
ATOM 736 C CA . ALA A 1 96 ? -2.915 -0.063 -2.697 1.00 94.62 96 ALA A CA 1
ATOM 737 C C . ALA A 1 96 ? -4.228 -0.248 -1.913 1.00 94.62 96 ALA A C 1
ATOM 739 O O . ALA A 1 96 ? -4.604 -1.380 -1.611 1.00 94.62 96 ALA A O 1
ATOM 740 N N . LEU A 1 97 ? -4.935 0.850 -1.609 1.00 95.12 97 LEU A N 1
ATOM 741 C CA . LEU A 1 97 ? -6.071 0.859 -0.679 1.00 95.12 97 LEU A CA 1
ATOM 742 C C . LEU A 1 97 ? -7.193 -0.124 -1.040 1.00 95.12 97 LEU A C 1
ATOM 744 O O . LEU A 1 97 ? -7.670 -0.857 -0.179 1.00 95.12 97 LEU A O 1
ATOM 748 N N . ASP A 1 98 ? -7.582 -0.178 -2.313 1.00 95.00 98 ASP A N 1
ATOM 749 C CA . ASP A 1 98 ? -8.660 -1.062 -2.770 1.00 95.00 98 ASP A CA 1
ATOM 750 C C . ASP A 1 98 ? -8.317 -2.542 -2.531 1.00 95.00 98 ASP A C 1
ATOM 752 O O . ASP A 1 98 ? -9.137 -3.309 -2.033 1.00 95.00 98 ASP A O 1
ATOM 756 N N . GLY A 1 99 ? -7.067 -2.933 -2.801 1.00 96.44 99 GLY A N 1
ATOM 757 C CA . GLY A 1 99 ? -6.584 -4.289 -2.537 1.00 96.44 99 GLY A CA 1
ATOM 758 C C . GLY A 1 99 ? -6.556 -4.630 -1.044 1.00 96.44 99 GLY A C 1
ATOM 759 O O . GLY A 1 99 ? -6.869 -5.762 -0.669 1.00 96.44 99 GLY A O 1
ATOM 760 N N . ILE A 1 100 ? -6.242 -3.649 -0.188 1.00 97.06 100 ILE A N 1
ATOM 761 C CA . ILE A 1 100 ? -6.280 -3.795 1.275 1.00 97.06 100 ILE A CA 1
ATOM 762 C C . ILE A 1 100 ? -7.714 -4.068 1.745 1.00 97.06 100 ILE A C 1
ATOM 764 O O . ILE A 1 100 ? -7.940 -5.030 2.482 1.00 97.06 100 ILE A O 1
ATOM 768 N N . HIS A 1 101 ? -8.695 -3.280 1.291 1.00 97.62 101 HIS A N 1
ATOM 769 C CA . HIS A 1 101 ? -10.103 -3.491 1.654 1.00 97.62 101 HIS A CA 1
ATOM 770 C C . HIS A 1 101 ? -10.625 -4.839 1.156 1.00 97.62 101 HIS A C 1
ATOM 772 O O . HIS A 1 101 ? -11.265 -5.559 1.918 1.00 97.62 101 HIS A O 1
ATOM 778 N N . GLN A 1 102 ? -10.269 -5.256 -0.061 1.00 97.88 102 GLN A N 1
ATOM 779 C CA . GLN A 1 102 ? -10.619 -6.590 -0.562 1.00 97.88 102 GLN A CA 1
ATOM 780 C C . GLN A 1 102 ? -10.017 -7.712 0.298 1.00 97.88 102 GLN A C 1
ATOM 782 O O . GLN A 1 102 ? -10.680 -8.718 0.556 1.00 97.88 102 GLN A O 1
ATOM 787 N N . GLN A 1 103 ? -8.764 -7.574 0.749 1.00 98.06 103 GLN A N 1
ATOM 788 C CA . GLN A 1 103 ? -8.117 -8.564 1.619 1.00 98.06 103 GLN A CA 1
ATOM 789 C C . GLN A 1 103 ? -8.822 -8.679 2.973 1.00 98.06 103 GLN A C 1
ATOM 791 O O . GLN A 1 103 ? -9.058 -9.792 3.447 1.00 98.06 103 GLN A O 1
ATOM 796 N N . MET A 1 104 ? -9.197 -7.546 3.566 1.00 97.88 104 MET A N 1
ATOM 797 C CA . MET A 1 104 ? -9.982 -7.504 4.799 1.00 97.88 104 MET A CA 1
ATOM 798 C C . MET A 1 104 ? -11.379 -8.104 4.607 1.00 97.88 104 MET A C 1
ATOM 800 O O . MET A 1 104 ? -11.810 -8.908 5.430 1.00 97.88 104 MET A O 1
ATOM 804 N N . GLN A 1 105 ? -12.060 -7.790 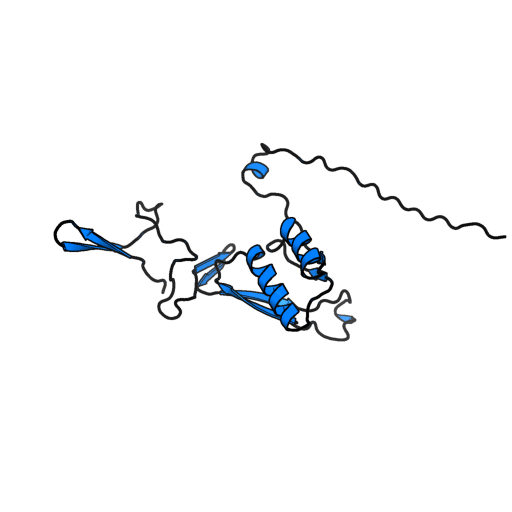3.500 1.00 97.88 105 GLN A N 1
ATOM 805 C CA . GLN A 1 105 ? -13.383 -8.330 3.175 1.00 97.88 105 GLN A CA 1
ATOM 806 C C . GLN A 1 105 ? -13.374 -9.848 3.061 1.00 97.88 105 GLN A C 1
ATOM 808 O O . GLN A 1 105 ? -14.212 -10.506 3.672 1.00 97.88 105 GLN A O 1
ATOM 813 N N . ARG A 1 106 ? -12.392 -10.420 2.353 1.00 97.94 106 ARG A N 1
ATOM 814 C CA . ARG A 1 106 ? -12.246 -11.882 2.244 1.00 97.94 106 ARG A CA 1
ATOM 815 C C . ARG A 1 106 ? -12.083 -12.572 3.600 1.00 97.94 106 ARG A C 1
ATOM 817 O O . ARG A 1 106 ? -12.391 -13.751 3.716 1.00 97.94 106 ARG A O 1
ATOM 824 N N . ARG A 1 107 ? -11.587 -11.853 4.607 1.00 97.00 107 ARG A N 1
ATOM 825 C CA . ARG A 1 107 ? -11.368 -12.358 5.969 1.00 97.00 107 ARG A CA 1
ATOM 826 C C . ARG A 1 107 ? -12.502 -12.002 6.934 1.00 97.00 107 ARG A C 1
ATOM 828 O O . ARG A 1 107 ? -12.419 -12.384 8.093 1.00 97.00 107 ARG A O 1
ATOM 835 N N . GLY A 1 108 ? -13.525 -11.268 6.487 1.00 97.31 108 GLY A N 1
ATOM 836 C CA . GLY A 1 108 ? -14.601 -10.779 7.354 1.00 97.31 108 GLY A CA 1
ATOM 837 C C . GLY A 1 108 ? -14.143 -9.722 8.366 1.00 97.31 108 GLY A C 1
ATOM 838 O O . GLY A 1 108 ? -14.726 -9.614 9.437 1.00 97.31 108 GLY A O 1
ATOM 839 N N . LEU A 1 109 ? -13.089 -8.963 8.047 1.00 97.38 109 LEU A N 1
ATOM 840 C CA . LEU A 1 109 ? -12.451 -7.983 8.938 1.00 97.38 109 LEU A CA 1
ATOM 841 C C . LEU A 1 109 ? -12.548 -6.547 8.402 1.00 97.38 109 LEU A C 1
ATOM 843 O O . LEU A 1 109 ? -11.659 -5.733 8.649 1.00 97.38 109 LEU A O 1
ATOM 847 N N . LEU A 1 110 ? -13.586 -6.234 7.619 1.00 97.94 110 LEU A N 1
ATOM 848 C CA . LEU A 1 110 ? -13.820 -4.854 7.193 1.00 97.94 110 LEU A CA 1
ATOM 849 C C . LEU A 1 110 ? -14.126 -3.976 8.413 1.00 97.94 110 LEU A C 1
ATOM 851 O O . LEU A 1 110 ? -15.015 -4.325 9.192 1.00 97.94 110 LEU A O 1
ATOM 855 N N . PRO A 1 111 ? -13.438 -2.837 8.581 1.00 96.94 111 PRO A N 1
ATOM 856 C CA . PRO A 1 111 ? -13.797 -1.885 9.616 1.00 96.94 111 PRO A CA 1
ATOM 857 C C . PRO A 1 111 ? -15.007 -1.043 9.185 1.00 96.94 111 PRO A C 1
ATOM 859 O O . PRO A 1 111 ? -15.238 -0.836 7.995 1.00 96.94 111 PRO A O 1
ATOM 862 N N . GLY A 1 112 ? -15.750 -0.493 10.148 1.00 97.00 112 GLY A N 1
ATOM 863 C CA . GLY A 1 112 ? -16.739 0.556 9.858 1.00 97.00 112 GLY A CA 1
ATOM 864 C C . GLY A 1 112 ? -16.076 1.888 9.486 1.00 97.00 112 GLY A C 1
ATOM 865 O O . GLY A 1 112 ? -16.530 2.584 8.577 1.00 97.00 112 GLY A O 1
ATOM 866 N N . GLU A 1 113 ? -14.956 2.197 10.142 1.00 96.25 113 GLU A N 1
ATOM 867 C CA . GLU A 1 113 ? -14.158 3.407 9.946 1.00 96.25 113 GLU A CA 1
ATOM 868 C C . GLU A 1 113 ? -12.687 3.034 9.762 1.00 96.25 113 GLU A C 1
ATOM 870 O O . GLU A 1 113 ? -12.142 2.227 10.514 1.00 96.25 113 GLU A O 1
ATOM 875 N N . HIS A 1 114 ? -12.028 3.610 8.760 1.00 95.62 114 HIS A N 1
ATOM 876 C CA . HIS A 1 114 ? -10.617 3.355 8.488 1.00 95.62 114 HIS A CA 1
ATOM 877 C C . HIS A 1 114 ? -9.848 4.674 8.506 1.00 95.62 114 HIS A C 1
ATOM 879 O O . HIS A 1 114 ? -9.997 5.513 7.612 1.00 95.62 114 HIS A O 1
ATOM 885 N N . TYR A 1 115 ? -9.022 4.839 9.538 1.00 94.12 115 TYR A N 1
ATOM 886 C CA . TYR A 1 115 ? -8.153 5.995 9.710 1.00 94.12 115 TYR A CA 1
ATOM 887 C C . TYR A 1 115 ? -6.905 5.842 8.842 1.00 94.12 115 TYR A C 1
ATOM 889 O O . TYR A 1 115 ? -6.199 4.840 8.941 1.00 94.12 115 TYR A O 1
ATOM 897 N N . LEU A 1 116 ? -6.643 6.820 7.976 1.00 92.81 116 LEU A N 1
ATOM 898 C CA . LEU A 1 116 ? -5.560 6.760 6.995 1.00 92.81 116 LEU A CA 1
ATOM 899 C C . LEU A 1 116 ? -4.704 8.022 7.032 1.00 92.81 116 LEU A C 1
ATOM 901 O O . LEU A 1 116 ? -5.212 9.134 7.207 1.00 92.81 116 LEU A O 1
ATOM 905 N N . ASP A 1 117 ? -3.405 7.856 6.786 1.00 88.38 117 ASP A N 1
ATOM 906 C CA . ASP A 1 117 ? -2.520 8.992 6.553 1.00 88.38 117 ASP A CA 1
ATOM 907 C C . ASP A 1 117 ? -2.856 9.708 5.233 1.00 88.38 117 ASP A C 1
ATOM 909 O O . ASP A 1 117 ? -3.618 9.222 4.392 1.00 88.38 117 ASP A O 1
ATOM 913 N N . SER A 1 118 ? -2.273 10.887 5.045 1.00 83.94 118 SER A N 1
ATOM 914 C CA . SER A 1 118 ? -2.546 11.742 3.891 1.00 83.94 118 SER A CA 1
ATOM 915 C C . SER A 1 118 ? -2.013 11.217 2.549 1.00 83.94 118 SER A C 1
ATOM 917 O O . SER A 1 118 ? -2.248 11.841 1.516 1.00 83.94 118 SER A O 1
ATOM 919 N N . GLY A 1 119 ? -1.307 10.083 2.532 1.00 82.31 119 GLY A N 1
ATOM 920 C CA . GLY A 1 119 ? -0.833 9.419 1.319 1.00 82.31 119 GLY A CA 1
ATOM 921 C C . GLY A 1 119 ? -1.890 8.559 0.621 1.00 82.31 119 GLY A C 1
ATOM 922 O O . GLY A 1 119 ? -1.739 8.266 -0.567 1.00 82.31 119 GLY A O 1
ATOM 923 N N . TYR A 1 120 ? -2.960 8.167 1.320 1.00 80.31 120 TYR A N 1
ATOM 924 C CA . TYR A 1 120 ? -4.005 7.286 0.786 1.00 80.31 120 TYR A CA 1
ATOM 925 C C . TYR A 1 120 ? -5.224 7.966 0.150 1.00 80.31 120 TYR A C 1
ATOM 927 O O . TYR A 1 120 ? -5.747 7.395 -0.810 1.00 80.31 120 TYR A O 1
ATOM 935 N N . PRO A 1 121 ? -5.763 9.094 0.650 1.00 77.25 121 PRO A N 1
ATOM 936 C CA . PRO A 1 121 ? -7.083 9.530 0.213 1.00 77.25 121 PRO A CA 1
ATOM 937 C C . PRO A 1 121 ? -7.082 10.319 -1.096 1.00 77.25 121 PRO A C 1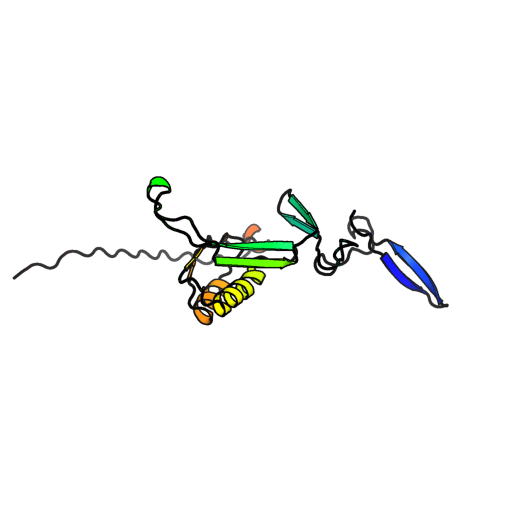
ATOM 939 O O . PRO A 1 121 ? -6.226 11.156 -1.369 1.00 77.25 121 PRO A O 1
ATOM 942 N N . SER A 1 122 ? -8.152 10.114 -1.856 1.00 81.69 122 SER A N 1
ATOM 943 C CA . SER A 1 122 ? -8.678 11.036 -2.861 1.00 81.69 122 SER A CA 1
ATOM 944 C C . SER A 1 122 ? -10.197 11.112 -2.675 1.00 81.69 122 SER A C 1
ATOM 946 O O . SER A 1 122 ? -10.788 10.209 -2.079 1.00 81.69 122 SER A O 1
ATOM 948 N N . ALA A 1 123 ? -10.851 12.160 -3.186 1.00 84.25 123 ALA A N 1
ATOM 949 C CA . ALA A 1 123 ? -12.314 12.267 -3.109 1.00 84.25 123 ALA A CA 1
ATOM 950 C C . ALA A 1 123 ? -13.017 11.030 -3.710 1.00 84.25 123 ALA A C 1
ATOM 952 O O . ALA A 1 123 ? -13.971 10.514 -3.132 1.00 84.25 123 ALA A O 1
ATOM 953 N N . ASP A 1 124 ? -12.482 10.509 -4.817 1.00 87.12 124 ASP A N 1
ATOM 954 C CA . ASP A 1 124 ? -12.956 9.283 -5.465 1.00 87.12 124 ASP A CA 1
ATOM 955 C C . ASP A 1 124 ? -12.844 8.056 -4.545 1.00 87.12 124 ASP A C 1
ATOM 957 O O . ASP A 1 124 ? -13.806 7.309 -4.386 1.00 87.12 124 ASP A O 1
ATOM 961 N N . LEU A 1 125 ? -11.709 7.884 -3.857 1.00 89.38 125 LEU A N 1
ATOM 962 C CA . LEU A 1 125 ? -11.505 6.756 -2.944 1.00 89.38 125 LEU A CA 1
ATOM 963 C C . LEU A 1 125 ? -12.421 6.813 -1.720 1.00 89.38 125 LEU A C 1
ATOM 965 O O . LEU A 1 125 ? -12.850 5.760 -1.250 1.00 89.38 125 LEU A O 1
ATOM 969 N N . ILE A 1 126 ? -12.753 8.007 -1.221 1.00 91.06 126 ILE A N 1
ATOM 970 C CA . ILE A 1 126 ? -13.705 8.176 -0.112 1.00 91.06 126 ILE A CA 1
ATOM 971 C C . ILE A 1 126 ? -15.091 7.676 -0.533 1.00 91.06 126 ILE A C 1
ATOM 973 O O . ILE A 1 126 ? -15.689 6.849 0.158 1.00 91.06 126 ILE A O 1
ATOM 977 N N . VAL A 1 127 ? -15.578 8.121 -1.695 1.00 91.88 127 VAL A N 1
ATOM 978 C CA . VAL A 1 127 ? -16.887 7.708 -2.223 1.00 91.88 127 VAL A CA 1
ATOM 979 C C . VAL A 1 127 ? -16.895 6.215 -2.550 1.00 91.88 127 VAL A C 1
ATOM 981 O O . VAL A 1 127 ? -17.798 5.492 -2.121 1.00 91.88 127 VAL A O 1
ATOM 984 N N . LYS A 1 128 ? -15.864 5.730 -3.253 1.00 93.81 128 LYS A N 1
ATOM 985 C CA . LYS A 1 128 ? -15.733 4.321 -3.633 1.00 93.81 128 LYS A CA 1
ATOM 986 C C . LYS A 1 128 ? -15.702 3.408 -2.410 1.00 93.81 128 LYS A C 1
ATOM 988 O O . LYS A 1 128 ? -16.410 2.406 -2.406 1.00 93.81 128 LYS A O 1
ATOM 993 N N . SER A 1 129 ? -14.928 3.743 -1.376 1.00 95.38 129 SER A N 1
ATOM 994 C CA . SER A 1 129 ? -14.800 2.895 -0.180 1.00 95.38 129 SER A CA 1
ATOM 995 C C . SER A 1 129 ? -16.126 2.762 0.563 1.00 95.38 129 SER A C 1
ATOM 997 O O . SER A 1 129 ? -16.504 1.661 0.970 1.00 95.38 129 SER A O 1
ATOM 999 N N . ARG A 1 130 ? -16.880 3.864 0.664 1.00 96.50 130 ARG A N 1
ATOM 1000 C CA . ARG A 1 130 ? -18.202 3.849 1.288 1.00 96.50 130 ARG A CA 1
ATOM 1001 C C . ARG A 1 130 ? -19.204 3.034 0.479 1.00 96.50 130 ARG A C 1
ATOM 1003 O O . ARG A 1 130 ? -19.948 2.257 1.065 1.00 96.50 130 ARG A O 1
ATOM 1010 N N . HIS A 1 131 ? -19.214 3.189 -0.844 1.00 97.31 131 HIS A N 1
ATOM 1011 C CA . HIS A 1 131 ? -20.165 2.499 -1.714 1.00 97.31 131 HIS A CA 1
ATOM 1012 C C . HIS A 1 131 ? -19.863 0.999 -1.866 1.00 97.31 131 HIS A C 1
ATOM 1014 O O . HIS A 1 131 ? -20.773 0.181 -1.804 1.00 97.31 131 HIS A O 1
ATOM 1020 N N . ALA A 1 132 ? -18.596 0.628 -2.068 1.00 97.06 132 ALA A N 1
ATOM 1021 C CA . ALA A 1 132 ? -18.205 -0.753 -2.357 1.00 97.06 132 ALA A CA 1
ATOM 1022 C C . ALA A 1 132 ? -18.050 -1.619 -1.099 1.00 97.06 132 ALA A C 1
ATOM 1024 O O . ALA A 1 132 ? -18.341 -2.812 -1.145 1.00 97.06 132 ALA A O 1
ATOM 1025 N N . TYR A 1 133 ? -17.593 -1.032 0.013 1.00 97.56 133 TYR A N 1
ATOM 1026 C CA . TYR A 1 133 ? -17.230 -1.783 1.220 1.00 97.56 133 TYR A CA 1
ATOM 1027 C C . TYR A 1 133 ? -17.968 -1.317 2.482 1.00 97.56 133 TYR A C 1
ATOM 1029 O O . TYR A 1 133 ? -17.806 -1.924 3.535 1.00 97.56 133 TYR A O 1
ATOM 1037 N N . GLY A 1 134 ? -18.756 -0.237 2.417 1.00 97.62 134 GLY A N 1
ATOM 1038 C CA . GLY A 1 134 ? -19.417 0.336 3.594 1.00 97.62 134 GLY A CA 1
ATOM 1039 C C . GLY A 1 134 ? -18.480 1.100 4.537 1.00 97.62 134 GLY A C 1
ATOM 1040 O O . GLY A 1 134 ? -18.924 1.540 5.594 1.00 97.62 134 GLY A O 1
ATOM 1041 N N . ILE A 1 135 ? -17.217 1.317 4.160 1.00 97.94 135 ILE A N 1
ATOM 1042 C CA . ILE A 1 135 ? -16.181 1.896 5.029 1.00 97.94 135 ILE A CA 1
ATOM 1043 C C . ILE A 1 135 ? -16.210 3.426 4.953 1.00 97.94 135 ILE A C 1
ATOM 1045 O O . ILE A 1 135 ? -16.149 3.996 3.861 1.00 97.94 135 ILE A O 1
ATOM 1049 N N . ALA A 1 136 ? -16.239 4.102 6.100 1.00 96.31 136 ALA A N 1
ATOM 1050 C CA . ALA A 1 136 ? -15.954 5.533 6.182 1.00 96.31 136 ALA A CA 1
ATOM 1051 C C . ALA A 1 136 ? -14.436 5.766 6.292 1.00 96.31 136 ALA A C 1
ATOM 1053 O O . ALA A 1 136 ? -13.786 5.257 7.203 1.00 96.31 136 ALA A O 1
ATOM 1054 N N . LEU A 1 137 ? -13.852 6.522 5.359 1.00 94.88 137 LEU A N 1
ATOM 1055 C CA . LEU A 1 137 ? -12.435 6.892 5.435 1.00 94.88 137 LEU A CA 1
ATOM 1056 C C . LEU A 1 137 ? -12.262 8.162 6.266 1.00 94.88 137 LEU A C 1
ATOM 1058 O O . LEU A 1 137 ? -12.824 9.201 5.917 1.00 94.88 137 LEU A O 1
ATOM 1062 N N . ILE A 1 138 ? -11.443 8.088 7.315 1.00 92.25 138 ILE A N 1
ATOM 1063 C CA . ILE A 1 138 ? -11.120 9.223 8.186 1.00 92.25 138 ILE A CA 1
ATOM 1064 C C . ILE A 1 138 ? -9.664 9.606 7.962 1.00 92.25 138 ILE A C 1
ATOM 1066 O O . ILE A 1 138 ? -8.747 8.834 8.233 1.00 92.25 138 ILE A O 1
ATOM 1070 N N . THR A 1 139 ? -9.422 10.780 7.392 1.00 86.69 139 THR A N 1
ATOM 1071 C CA . THR A 1 139 ? -8.088 11.100 6.882 1.00 86.69 139 THR A CA 1
ATOM 1072 C C . THR A 1 139 ? -7.909 12.597 6.636 1.00 86.69 139 THR A C 1
ATOM 1074 O O . THR A 1 139 ? -8.864 13.266 6.225 1.00 86.69 139 THR A O 1
ATOM 1077 N N . PRO A 1 140 ? -6.704 13.154 6.852 1.00 84.19 140 PRO A N 1
ATOM 1078 C CA . PRO A 1 140 ? -6.402 14.518 6.448 1.00 84.19 140 PRO A CA 1
ATOM 1079 C C . PRO A 1 140 ? -6.378 14.605 4.917 1.00 84.19 140 PRO A C 1
ATOM 1081 O O . PRO A 1 140 ? -5.433 14.154 4.267 1.00 84.19 140 PRO A O 1
ATOM 1084 N N . VAL A 1 141 ? -7.411 15.205 4.326 1.00 72.19 141 VAL A N 1
ATOM 1085 C CA . VAL A 1 141 ? -7.442 15.465 2.882 1.00 72.19 141 VAL A CA 1
ATOM 1086 C C . VAL A 1 141 ? -6.457 16.592 2.578 1.00 72.19 141 VAL A C 1
ATOM 1088 O O . VAL A 1 141 ? -6.681 17.746 2.948 1.00 72.19 141 VAL A O 1
ATOM 1091 N N . LEU A 1 142 ? -5.343 16.262 1.921 1.00 62.94 142 LEU A N 1
ATOM 1092 C CA . LEU A 1 142 ? -4.417 17.275 1.422 1.00 62.94 142 LEU A CA 1
ATOM 1093 C C . LEU A 1 142 ? -5.112 18.096 0.331 1.00 62.94 142 LEU A C 1
ATOM 1095 O O . LEU A 1 142 ? -5.648 17.545 -0.629 1.00 62.94 142 LEU A O 1
ATOM 1099 N N . LEU A 1 143 ? -5.078 19.422 0.484 1.00 54.19 143 LEU A N 1
ATOM 1100 C CA . LEU A 1 143 ? -5.428 20.363 -0.580 1.00 54.19 143 LEU A CA 1
ATOM 1101 C C . LEU A 1 143 ? -4.567 20.092 -1.821 1.00 54.19 143 LEU A C 1
ATOM 1103 O O . LEU A 1 143 ? -3.421 19.653 -1.696 1.00 54.19 143 LEU A O 1
ATOM 1107 N N . ASP A 1 144 ? -5.127 20.372 -3.001 1.00 52.31 144 ASP A N 1
ATOM 1108 C CA . ASP A 1 144 ? -4.470 20.168 -4.294 1.00 52.31 144 ASP A CA 1
ATOM 1109 C C . ASP A 1 144 ? -3.035 20.732 -4.286 1.00 52.31 144 ASP A C 1
ATOM 1111 O O . ASP A 1 144 ? -2.818 21.927 -4.090 1.00 52.31 144 ASP A O 1
ATOM 1115 N N . GLN A 1 145 ? -2.045 19.851 -4.461 1.00 51.88 145 GLN A N 1
ATOM 1116 C CA . GLN A 1 145 ? -0.626 20.213 -4.543 1.00 51.88 145 GLN A CA 1
ATOM 1117 C C . GLN A 1 145 ? -0.102 20.234 -5.985 1.00 51.88 145 GLN A C 1
ATOM 1119 O O . GLN A 1 145 ? 1.117 20.259 -6.194 1.00 51.88 145 GLN A O 1
ATOM 1124 N N . SER A 1 146 ? -0.995 20.196 -6.980 1.00 55.94 146 SER A N 1
ATOM 1125 C CA . SER A 1 146 ? -0.637 20.342 -8.387 1.00 55.94 146 SER A CA 1
ATOM 1126 C C . SER A 1 146 ? 0.158 21.629 -8.625 1.00 55.94 146 SER A C 1
ATOM 1128 O O . SER A 1 146 ? 0.050 22.618 -7.893 1.00 55.94 146 SER A O 1
ATOM 1130 N N . ARG A 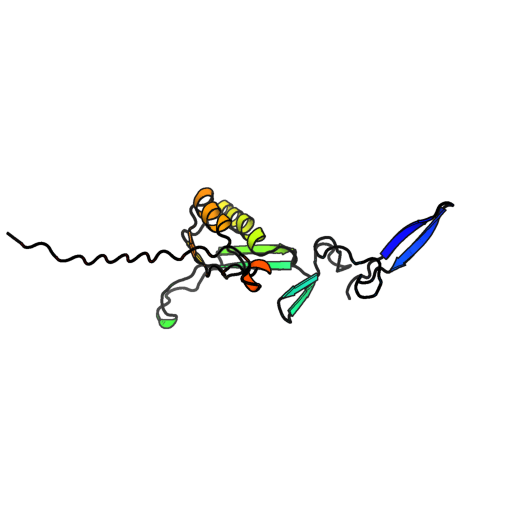1 147 ? 0.988 21.633 -9.675 1.00 49.09 147 ARG A N 1
ATOM 1131 C CA . ARG A 1 147 ? 1.725 22.835 -10.094 1.00 49.09 147 ARG A CA 1
ATOM 1132 C C . ARG A 1 147 ? 0.761 24.005 -10.339 1.00 49.09 147 ARG A C 1
ATOM 1134 O O . ARG A 1 147 ? 1.047 25.122 -9.930 1.00 49.09 147 ARG A O 1
ATOM 1141 N N . GLN A 1 148 ? -0.410 23.710 -10.894 1.00 49.34 148 GLN A N 1
ATOM 1142 C CA . GLN A 1 148 ? -1.505 24.642 -11.148 1.00 49.34 148 GLN A CA 1
ATOM 1143 C C . GLN A 1 148 ? -2.081 25.251 -9.858 1.00 49.34 148 GLN A C 1
ATOM 1145 O O . GLN A 1 148 ? -2.356 26.451 -9.820 1.00 49.34 148 GLN A O 1
ATOM 1150 N N . ALA A 1 149 ? -2.216 24.461 -8.787 1.00 52.47 149 ALA A N 1
ATOM 1151 C CA . ALA A 1 149 ? -2.626 24.958 -7.474 1.00 52.47 149 ALA A CA 1
ATOM 1152 C C . ALA A 1 149 ? -1.529 25.792 -6.786 1.00 52.47 149 ALA A C 1
ATOM 1154 O O . ALA A 1 149 ? -1.834 26.791 -6.136 1.00 52.47 149 ALA A O 1
ATOM 1155 N N . ARG A 1 150 ? -0.247 25.440 -6.976 1.00 52.69 150 ARG A N 1
ATOM 1156 C CA . ARG A 1 150 ? 0.908 26.206 -6.461 1.00 52.69 150 ARG A CA 1
ATOM 1157 C C . ARG A 1 150 ? 1.106 27.546 -7.173 1.00 52.69 150 ARG A C 1
ATOM 1159 O O . ARG A 1 150 ? 1.498 28.517 -6.536 1.00 52.69 150 ARG A O 1
ATOM 1166 N N . GLU A 1 151 ? 0.802 27.617 -8.466 1.00 61.91 151 GLU A N 1
ATOM 1167 C CA . GLU A 1 151 ? 0.907 28.836 -9.280 1.00 61.91 151 GLU A CA 1
ATOM 1168 C C . GLU A 1 151 ? -0.285 29.798 -9.086 1.00 61.91 151 GLU A C 1
ATOM 1170 O O . GLU A 1 151 ? -0.308 30.869 -9.683 1.00 61.91 151 GLU A O 1
ATOM 1175 N N . SER A 1 152 ? -1.271 29.459 -8.236 1.00 51.59 152 SER A N 1
ATOM 1176 C CA . SER A 1 152 ? -2.493 30.259 -8.005 1.00 51.59 152 SER A CA 1
ATOM 1177 C C . SER A 1 152 ? -3.271 30.620 -9.285 1.00 51.59 152 SER A C 1
ATOM 1179 O O . SER A 1 152 ? -4.074 31.551 -9.273 1.00 51.59 152 SER A O 1
ATOM 1181 N N . ALA A 1 153 ? -3.053 29.883 -10.378 1.00 50.56 153 ALA A N 1
ATOM 1182 C CA . ALA A 1 153 ? -3.624 30.150 -11.701 1.00 50.56 153 ALA A CA 1
ATOM 1183 C C . ALA A 1 153 ? -4.843 29.261 -12.029 1.00 50.56 153 ALA A C 1
ATOM 1185 O O . ALA A 1 153 ? -5.402 29.347 -13.121 1.00 50.56 153 ALA A O 1
ATOM 1186 N N . GLY A 1 154 ? -5.258 28.397 -11.096 1.00 52.03 154 GLY A N 1
ATOM 1187 C CA . GLY A 1 154 ? -6.422 27.517 -11.221 1.00 52.03 154 GLY A CA 1
ATOM 1188 C C . GLY A 1 154 ? -7.656 28.022 -10.468 1.00 52.03 154 GLY A C 1
ATOM 1189 O O . GLY A 1 154 ? -7.549 28.746 -9.477 1.00 52.03 154 GLY A O 1
ATOM 1190 N N . PHE A 1 155 ? -8.839 27.621 -10.943 1.00 49.84 155 PHE A N 1
ATOM 1191 C CA . PHE A 1 155 ? -10.141 27.968 -10.365 1.00 49.84 155 PHE A CA 1
ATOM 1192 C C . PHE A 1 155 ? -10.202 27.663 -8.859 1.00 49.84 155 PHE A C 1
ATOM 1194 O O . PHE A 1 155 ? -9.992 26.528 -8.433 1.00 49.84 155 PHE A O 1
ATOM 1201 N N . LYS A 1 156 ? -10.512 28.686 -8.054 1.00 41.50 156 LYS A N 1
ATOM 1202 C CA . LYS A 1 156 ? -10.698 28.567 -6.604 1.00 41.50 156 LYS A CA 1
ATOM 1203 C C . LYS A 1 156 ? -12.139 28.135 -6.315 1.00 41.50 156 LYS A C 1
ATOM 1205 O O . LYS A 1 156 ? -13.041 28.934 -6.569 1.00 41.50 156 LYS A O 1
ATOM 1210 N N . PRO A 1 157 ? -12.395 26.942 -5.750 1.00 41.19 157 PRO A N 1
ATOM 1211 C CA . PRO A 1 157 ? -13.717 26.646 -5.223 1.00 41.19 157 PRO A CA 1
ATOM 1212 C C . PRO A 1 157 ? -13.978 27.569 -4.028 1.00 41.19 157 PRO A C 1
ATOM 1214 O O . PRO A 1 157 ? -13.208 27.616 -3.065 1.00 41.19 157 PRO A O 1
ATOM 1217 N N . THR A 1 158 ? -15.048 28.353 -4.111 1.00 35.84 158 THR A N 1
ATOM 1218 C CA . THR A 1 158 ? -15.519 29.200 -3.020 1.00 35.84 158 THR A CA 1
ATOM 1219 C C . THR A 1 158 ? -15.956 28.323 -1.852 1.00 35.84 158 THR A C 1
ATOM 1221 O O . THR A 1 158 ? -16.821 27.459 -1.972 1.00 35.84 158 THR A O 1
ATOM 1224 N N . ARG A 1 159 ? -15.336 28.545 -0.692 1.00 33.28 159 ARG A N 1
ATOM 1225 C CA . ARG A 1 159 ? -15.721 27.923 0.574 1.00 33.28 159 ARG A CA 1
ATOM 1226 C C . ARG A 1 159 ? -17.074 28.491 1.003 1.00 33.28 159 ARG A C 1
ATOM 1228 O O . ARG A 1 159 ? -17.142 29.626 1.465 1.00 33.28 159 ARG A O 1
ATOM 1235 N N . SER A 1 160 ? -18.140 27.711 0.868 1.00 36.31 160 SER A N 1
ATOM 1236 C CA . SER A 1 160 ? -19.416 28.011 1.521 1.00 36.31 160 SER A CA 1
ATOM 1237 C C . SER A 1 160 ? -19.264 27.786 3.033 1.00 36.31 160 SER A C 1
ATOM 1239 O O . SER A 1 160 ? -18.833 26.704 3.439 1.00 36.31 160 SER A O 1
ATOM 1241 N N . PRO A 1 161 ? -19.578 28.764 3.899 1.00 35.78 161 PRO A N 1
ATOM 1242 C CA . PRO A 1 161 ? -19.627 28.526 5.333 1.00 35.78 161 PRO A CA 1
ATOM 1243 C C . PRO A 1 161 ? -20.900 27.737 5.659 1.00 35.78 161 PRO A C 1
ATOM 1245 O O . PRO A 1 161 ? -22.004 28.274 5.613 1.00 35.78 161 PRO A O 1
ATOM 1248 N N . SER A 1 162 ? -20.764 26.453 5.990 1.00 37.94 162 SER A N 1
ATOM 1249 C CA . SER A 1 162 ? -21.845 25.699 6.625 1.00 37.94 162 SER A CA 1
ATOM 1250 C C . SER A 1 162 ? -21.896 26.066 8.111 1.00 37.94 162 SER A C 1
ATOM 1252 O O . SER A 1 162 ? -21.266 25.419 8.949 1.00 37.94 162 SER A O 1
ATOM 1254 N N . THR A 1 163 ? -22.623 27.128 8.452 1.00 37.03 163 THR A N 1
ATOM 1255 C CA . THR A 1 163 ? -22.981 27.430 9.844 1.00 37.03 163 THR A CA 1
ATOM 1256 C C . THR A 1 163 ? -24.115 26.495 10.264 1.00 37.03 163 THR A C 1
ATOM 1258 O O . THR A 1 163 ? -25.289 26.827 10.146 1.00 37.03 163 THR A O 1
ATOM 1261 N N . GLY A 1 164 ? -23.768 25.295 10.728 1.00 32.34 164 GLY A N 1
ATOM 1262 C CA . GLY A 1 164 ? -24.704 24.363 11.360 1.00 32.34 164 GLY A CA 1
ATOM 1263 C C . GLY A 1 164 ? -24.852 24.662 12.849 1.00 32.34 164 GLY A C 1
ATOM 1264 O O . GLY A 1 164 ? -24.360 23.911 13.682 1.00 32.34 164 GLY A O 1
ATOM 1265 N N . SER A 1 165 ? -25.503 25.773 13.193 1.00 33.62 165 SER A N 1
ATOM 1266 C CA . SER A 1 165 ? -25.981 26.025 14.556 1.00 33.62 165 SER A CA 1
ATOM 1267 C C . SER A 1 165 ? -27.225 25.167 14.796 1.00 33.62 165 SER A C 1
ATOM 1269 O O . SER A 1 165 ? -28.279 25.465 14.241 1.00 33.62 165 SER A O 1
ATOM 1271 N N . THR A 1 166 ? -27.128 24.137 15.638 1.00 34.91 166 THR A N 1
ATOM 1272 C CA . THR A 1 166 ? -28.315 23.511 16.243 1.00 34.91 166 THR A CA 1
ATOM 1273 C C . THR A 1 166 ? -28.258 23.732 17.748 1.00 34.91 166 THR A C 1
ATOM 1275 O O . THR A 1 166 ? -27.724 22.913 18.491 1.00 34.91 166 THR A O 1
ATOM 1278 N N . SER A 1 167 ? -28.792 24.864 18.206 1.00 32.69 167 SER A N 1
ATOM 1279 C CA . SER A 1 167 ? -29.222 25.010 19.591 1.00 32.69 167 SER A CA 1
ATOM 1280 C C . SER A 1 167 ? -30.542 24.254 19.755 1.00 32.69 167 SER A C 1
ATOM 1282 O O . SER A 1 167 ? -31.516 24.500 19.046 1.00 32.69 167 SER A O 1
ATOM 1284 N N . ARG A 1 168 ? -30.577 23.289 20.674 1.00 35.88 168 ARG A N 1
ATOM 1285 C CA . ARG A 1 168 ? -31.813 22.629 21.102 1.00 35.88 168 ARG A CA 1
ATOM 1286 C C . ARG A 1 168 ? -32.171 23.203 22.471 1.00 35.88 168 ARG A C 1
ATOM 1288 O O . ARG A 1 168 ? -31.546 22.847 23.463 1.00 35.88 168 ARG A O 1
ATOM 1295 N N . SER A 1 169 ? -33.134 24.120 22.506 1.00 35.62 169 SER A N 1
ATOM 1296 C CA . SER A 1 169 ? -33.781 24.556 23.752 1.00 35.62 169 SER A CA 1
ATOM 1297 C C . SER A 1 169 ? -34.855 23.538 24.172 1.00 35.62 169 SER A C 1
ATOM 1299 O O . SER A 1 169 ? -35.451 22.900 23.298 1.00 35.62 169 SER A O 1
ATOM 1301 N N . PRO A 1 170 ? -35.107 23.356 25.482 1.00 38.78 170 PRO A N 1
ATOM 1302 C CA . PRO A 1 170 ? -36.071 22.384 25.992 1.00 38.78 170 PRO A CA 1
ATOM 1303 C C . PRO A 1 170 ? -37.516 22.886 25.844 1.00 38.78 170 PRO A C 1
ATOM 1305 O O . PRO A 1 170 ? -37.783 24.082 25.950 1.00 38.78 170 PRO A O 1
ATOM 1308 N N . ALA A 1 171 ? -38.448 21.962 25.599 1.00 40.78 171 ALA A N 1
ATOM 1309 C CA . ALA A 1 171 ? -39.882 22.244 25.565 1.00 40.78 171 ALA A CA 1
ATOM 1310 C C . ALA A 1 171 ? -40.450 22.401 26.995 1.00 40.78 171 ALA A C 1
ATOM 1312 O O . ALA A 1 171 ? -39.972 21.716 27.904 1.00 40.78 171 ALA A O 1
ATOM 1313 N N . PRO A 1 172 ? -41.455 23.272 27.211 1.00 36.47 172 PRO A N 1
ATOM 1314 C CA . PRO A 1 172 ? -42.077 23.469 28.515 1.00 36.47 172 PRO A CA 1
ATOM 1315 C C . PRO A 1 172 ? -43.083 22.354 28.824 1.00 36.47 172 PRO A C 1
ATOM 1317 O O . PRO A 1 172 ? -43.746 21.831 27.928 1.00 36.47 172 PRO A O 1
ATOM 1320 N N . GLY A 1 173 ? -43.179 22.004 30.106 1.00 38.44 173 GLY A N 1
ATOM 1321 C CA . GLY A 1 173 ? -44.174 21.070 30.615 1.00 38.44 173 GLY A CA 1
ATOM 1322 C C . GLY A 1 173 ? -45.576 21.670 30.672 1.00 38.44 173 GLY A C 1
ATOM 1323 O O . GLY A 1 173 ? -45.734 22.880 30.849 1.00 38.44 173 GLY A O 1
ATOM 1324 N N . VAL A 1 174 ? -46.559 20.776 30.570 1.00 40.12 174 VAL A N 1
ATOM 1325 C CA . VAL A 1 174 ? -47.885 20.851 31.196 1.00 40.12 174 VAL A CA 1
ATOM 1326 C C . VAL A 1 174 ? -48.267 19.428 31.586 1.00 40.12 174 VAL A C 1
ATOM 1328 O O . VAL A 1 174 ? -48.017 18.528 30.751 1.00 40.12 174 VAL 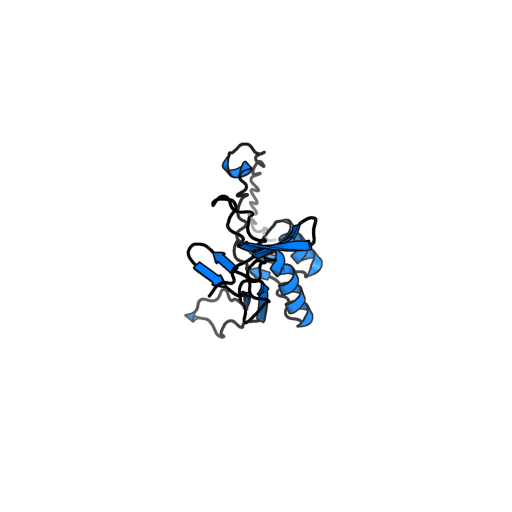A O 1
#

Radius of gyration: 24.8 Å; chains: 1; bounding box: 74×43×72 Å